Protein AF-A0A6M3J6Z6-F1 (afdb_monomer_lite)

InterPro domains:
  IPR059603 Bacteriophage T4 protein Y07B [PF27001] (13-69)

Structure (mmCIF, N/CA/C/O backbone):
data_AF-A0A6M3J6Z6-F1
#
_entry.id   AF-A0A6M3J6Z6-F1
#
loop_
_atom_site.group_PDB
_atom_site.id
_atom_site.type_symbol
_atom_site.label_atom_id
_atom_site.label_alt_id
_atom_site.label_comp_id
_atom_site.label_asym_id
_atom_site.label_entity_id
_atom_site.label_seq_id
_atom_site.pdbx_PDB_ins_code
_atom_site.Cartn_x
_atom_site.Cartn_y
_atom_site.Cartn_z
_atom_site.occupancy
_atom_site.B_iso_or_equiv
_atom_site.auth_seq_id
_atom_site.auth_comp_id
_atom_site.auth_asym_id
_atom_site.auth_atom_id
_atom_site.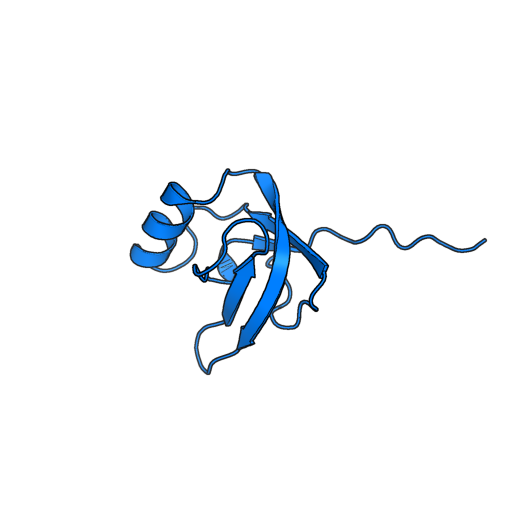pdbx_PDB_model_num
ATOM 1 N N . MET A 1 1 ? 5.747 10.234 6.940 1.00 59.56 1 MET A N 1
ATOM 2 C CA . MET A 1 1 ? 6.775 9.236 7.308 1.00 59.56 1 MET A CA 1
ATOM 3 C C . MET A 1 1 ? 6.264 7.927 6.737 1.00 59.56 1 MET A C 1
ATOM 5 O O . MET A 1 1 ? 5.221 7.485 7.196 1.00 59.56 1 MET A O 1
ATOM 9 N N . THR A 1 2 ? 6.909 7.388 5.700 1.00 76.38 2 THR A N 1
ATOM 10 C CA . THR A 1 2 ? 6.378 6.251 4.923 1.00 76.38 2 THR A CA 1
ATOM 11 C C . THR A 1 2 ? 6.095 5.034 5.804 1.00 76.38 2 THR A C 1
ATOM 13 O O . THR A 1 2 ? 6.814 4.807 6.778 1.00 76.38 2 THR A O 1
ATOM 16 N N . MET A 1 3 ? 5.056 4.264 5.464 1.00 85.88 3 MET A N 1
ATOM 17 C CA . MET A 1 3 ? 4.642 3.074 6.209 1.00 85.88 3 MET A CA 1
ATOM 18 C C . MET A 1 3 ? 5.786 2.073 6.399 1.00 85.88 3 MET A C 1
ATOM 20 O O . MET A 1 3 ? 6.673 1.936 5.549 1.00 85.88 3 MET A O 1
ATOM 24 N N . SER A 1 4 ? 5.729 1.308 7.484 1.00 84.06 4 SER A N 1
ATOM 25 C CA . SER A 1 4 ? 6.645 0.201 7.718 1.00 84.06 4 SER A CA 1
ATOM 26 C C . SER A 1 4 ? 6.453 -0.903 6.676 1.00 84.06 4 SER A C 1
ATOM 28 O O . SER A 1 4 ? 5.354 -1.421 6.472 1.00 84.06 4 SER A O 1
ATOM 30 N N . ILE A 1 5 ? 7.552 -1.343 6.059 1.00 83.94 5 ILE A N 1
ATOM 31 C CA . ILE A 1 5 ? 7.549 -2.486 5.129 1.00 83.94 5 ILE A CA 1
ATOM 32 C C . ILE A 1 5 ? 7.220 -3.820 5.825 1.00 83.94 5 ILE A C 1
ATOM 34 O O . ILE A 1 5 ? 6.831 -4.783 5.168 1.00 83.94 5 ILE A O 1
ATOM 38 N N . TYR A 1 6 ? 7.314 -3.861 7.158 1.00 80.88 6 TYR A N 1
ATOM 39 C CA . TYR A 1 6 ? 6.957 -5.008 7.999 1.00 80.88 6 TYR A CA 1
ATOM 40 C C . TYR A 1 6 ? 5.573 -4.857 8.649 1.00 80.88 6 TYR A C 1
ATOM 42 O O . TYR A 1 6 ? 5.300 -5.481 9.681 1.00 80.88 6 TYR A O 1
ATOM 50 N N . SER A 1 7 ? 4.709 -3.998 8.097 1.00 82.62 7 SER A N 1
ATOM 51 C CA . SER A 1 7 ? 3.349 -3.818 8.601 1.00 82.62 7 SER A CA 1
ATOM 52 C C . SER A 1 7 ? 2.579 -5.137 8.583 1.00 82.62 7 SER A C 1
ATOM 54 O O . SER A 1 7 ? 2.464 -5.821 7.568 1.00 82.62 7 SER A O 1
ATOM 56 N N . ARG A 1 8 ? 2.079 -5.515 9.762 1.00 86.50 8 ARG A N 1
ATOM 57 C CA . ARG A 1 8 ? 1.395 -6.792 9.981 1.00 86.50 8 ARG A CA 1
ATOM 58 C C . ARG A 1 8 ? -0.006 -6.772 9.359 1.00 86.50 8 ARG A C 1
ATOM 60 O O . ARG A 1 8 ? -0.608 -5.700 9.274 1.00 86.50 8 ARG A O 1
ATOM 67 N N . PRO A 1 9 ? -0.569 -7.941 9.007 1.00 91.62 9 PRO A N 1
ATOM 68 C CA . PRO A 1 9 ? -1.983 -8.047 8.664 1.00 91.62 9 PRO A CA 1
ATOM 69 C C . PRO A 1 9 ? -2.877 -7.364 9.713 1.00 91.62 9 PRO A C 1
ATOM 71 O O . PRO A 1 9 ? -2.669 -7.534 10.916 1.00 91.62 9 PRO A O 1
ATOM 74 N N . GLY A 1 10 ? -3.851 -6.575 9.260 1.00 90.44 10 GLY A N 1
ATOM 75 C CA . GLY A 1 10 ? -4.741 -5.769 10.102 1.00 90.44 10 GLY A CA 1
ATOM 76 C C . GLY A 1 10 ? -4.199 -4.385 10.483 1.00 90.44 10 GLY A C 1
ATOM 77 O O . GLY A 1 10 ? -4.949 -3.580 11.037 1.00 90.44 10 GLY A O 1
ATOM 78 N N . ALA A 1 11 ? -2.934 -4.071 10.179 1.00 92.06 11 ALA A N 1
ATOM 79 C CA . ALA A 1 11 ? -2.410 -2.715 10.326 1.00 92.06 11 ALA A CA 1
ATOM 80 C C . ALA A 1 11 ? -3.143 -1.735 9.397 1.00 92.06 11 ALA A C 1
ATOM 82 O O . ALA A 1 11 ? -3.703 -2.120 8.369 1.00 92.06 11 ALA A O 1
ATOM 83 N N . ARG A 1 12 ? -3.131 -0.450 9.761 1.00 92.81 12 ARG A N 1
ATOM 84 C CA . ARG A 1 12 ? -3.792 0.612 9.001 1.00 92.81 12 ARG A CA 1
ATOM 85 C C . ARG A 1 12 ? -2.760 1.503 8.321 1.00 92.81 12 ARG A C 1
ATOM 87 O O . ARG A 1 12 ? -1.850 1.994 8.982 1.00 92.81 12 ARG A O 1
ATOM 94 N N . ALA A 1 13 ? -2.945 1.738 7.028 1.00 93.62 13 ALA A N 1
ATOM 95 C CA . ALA A 1 13 ? -2.075 2.579 6.213 1.00 93.62 13 ALA A CA 1
ATOM 96 C C . ALA A 1 13 ? -2.906 3.655 5.508 1.00 93.62 13 ALA A C 1
ATOM 98 O O . ALA A 1 13 ? -3.980 3.364 4.981 1.00 93.62 13 ALA A O 1
ATOM 99 N N . VAL A 1 14 ? -2.438 4.900 5.507 1.00 95.44 14 VAL A N 1
ATOM 100 C CA . VAL A 1 14 ? -3.126 6.019 4.851 1.00 95.44 14 VAL A CA 1
ATOM 101 C C . VAL A 1 14 ? -2.450 6.338 3.526 1.00 95.44 14 VAL A C 1
ATOM 103 O O . VAL A 1 14 ? -1.231 6.481 3.466 1.00 95.44 14 VAL A O 1
ATOM 106 N N . PHE A 1 15 ? -3.230 6.436 2.451 1.00 96.44 15 PHE A N 1
ATOM 107 C CA . PHE A 1 15 ? -2.704 6.813 1.140 1.00 96.44 15 PHE A CA 1
ATOM 108 C C . PHE A 1 15 ? -2.489 8.328 1.084 1.00 96.44 15 PHE A C 1
ATOM 110 O O . PHE A 1 15 ? -3.456 9.088 1.087 1.00 96.44 15 PHE A O 1
ATOM 117 N N . VAL A 1 16 ? -1.232 8.774 1.044 1.00 96.06 16 VAL A N 1
ATOM 118 C CA . VAL A 1 16 ? -0.873 10.206 1.126 1.00 96.06 16 VAL A CA 1
ATOM 119 C C . VAL A 1 16 ? 0.150 10.651 0.084 1.00 96.06 16 VAL A C 1
ATOM 121 O O . VAL A 1 16 ? 0.288 11.851 -0.143 1.00 96.06 16 VAL A O 1
ATOM 124 N N . HIS A 1 17 ? 0.812 9.714 -0.604 1.00 95.06 17 HIS A N 1
ATOM 125 C CA . HIS A 1 17 ? 1.844 10.018 -1.603 1.00 95.06 17 HIS A CA 1
ATOM 126 C C . HIS A 1 17 ? 1.398 9.577 -3.005 1.00 95.06 17 HIS A C 1
ATOM 128 O O . HIS A 1 17 ? 1.925 8.604 -3.542 1.00 95.06 17 HIS A O 1
ATOM 134 N N . PRO A 1 18 ? 0.437 10.268 -3.648 1.00 94.31 18 PRO A N 1
ATOM 135 C CA . PRO A 1 18 ? -0.147 9.823 -4.916 1.00 94.31 18 PRO A CA 1
ATOM 136 C C . PRO A 1 18 ? 0.824 9.850 -6.099 1.00 94.31 18 PRO A C 1
ATOM 138 O O . PRO A 1 18 ? 0.546 9.238 -7.123 1.00 94.31 18 PRO A O 1
ATOM 141 N N . GLN A 1 19 ? 1.952 10.545 -5.952 1.00 94.81 19 GLN A N 1
ATOM 142 C CA . GLN A 1 19 ? 3.012 10.655 -6.956 1.00 94.81 19 GLN A CA 1
ATOM 143 C C . GLN A 1 19 ? 4.243 9.798 -6.603 1.00 94.81 19 GLN A C 1
ATOM 145 O O . GLN A 1 19 ? 5.330 10.027 -7.123 1.00 94.81 19 GLN A O 1
ATOM 150 N N . GLY A 1 20 ? 4.106 8.851 -5.668 1.00 90.06 20 GLY A N 1
ATOM 151 C CA . GLY A 1 20 ? 5.208 7.998 -5.226 1.00 90.06 20 GLY A CA 1
ATOM 152 C C . GLY A 1 20 ? 5.556 6.887 -6.226 1.00 90.06 20 GLY A C 1
ATOM 153 O O . GLY A 1 20 ? 4.687 6.164 -6.711 1.00 90.06 20 GLY A O 1
ATOM 154 N N . GLY A 1 21 ? 6.853 6.699 -6.480 1.00 89.50 21 GLY A N 1
ATOM 155 C CA . GLY A 1 21 ? 7.371 5.639 -7.352 1.00 89.50 21 GLY A CA 1
ATOM 156 C C . GLY A 1 21 ? 7.204 5.925 -8.852 1.00 89.50 21 GLY A C 1
ATOM 157 O O . GLY A 1 21 ? 7.071 7.068 -9.267 1.00 89.50 21 GLY A O 1
ATOM 158 N N . TYR A 1 22 ? 7.265 4.873 -9.676 1.00 92.44 22 TYR A N 1
ATOM 159 C CA . TYR A 1 22 ? 7.088 4.959 -11.134 1.00 92.44 22 TYR A CA 1
ATOM 160 C C . TYR A 1 22 ? 5.636 5.217 -11.572 1.00 92.44 22 TYR A C 1
ATOM 162 O O . TYR A 1 22 ? 4.691 4.864 -10.867 1.00 92.44 22 TYR A O 1
ATOM 170 N N . ASP A 1 23 ? 5.454 5.700 -12.805 1.00 95.69 23 ASP A N 1
ATOM 171 C CA . ASP A 1 23 ? 4.144 6.008 -13.398 1.00 95.69 23 ASP A CA 1
ATOM 172 C C . ASP A 1 23 ? 3.127 4.858 -13.334 1.00 95.69 23 ASP A C 1
ATOM 174 O O . ASP A 1 23 ? 1.920 5.088 -13.262 1.00 95.69 23 ASP A O 1
ATOM 178 N N . SER A 1 24 ? 3.583 3.602 -13.382 1.00 92.50 24 SER A N 1
ATOM 179 C CA . SER A 1 24 ? 2.709 2.434 -13.235 1.00 92.50 24 SER A CA 1
ATOM 180 C C . SER A 1 24 ? 2.051 2.378 -11.856 1.00 92.50 24 SER A C 1
ATOM 18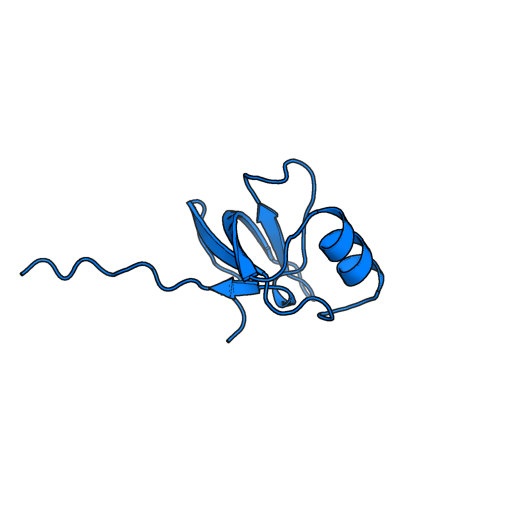2 O O . SER A 1 24 ? 0.859 2.079 -11.769 1.00 92.50 24 SER A O 1
ATOM 184 N N . HIS A 1 25 ? 2.789 2.718 -10.796 1.00 94.19 25 HIS A N 1
ATOM 185 C CA . HIS A 1 25 ? 2.259 2.810 -9.439 1.00 94.19 25 HIS A CA 1
ATOM 186 C C . HIS A 1 25 ? 1.271 3.966 -9.321 1.00 94.19 25 HIS A C 1
ATOM 188 O O . HIS A 1 25 ? 0.187 3.775 -8.778 1.00 94.19 25 HIS A O 1
ATOM 194 N N . ILE A 1 26 ? 1.603 5.125 -9.898 1.00 95.50 26 ILE A N 1
ATOM 195 C CA . ILE A 1 26 ? 0.742 6.316 -9.892 1.00 95.50 26 ILE A CA 1
ATOM 196 C C . ILE A 1 26 ? -0.594 6.010 -10.580 1.00 95.50 26 ILE A C 1
ATOM 198 O O . ILE A 1 26 ? -1.659 6.275 -10.024 1.00 95.50 26 ILE A O 1
ATOM 202 N N . ARG A 1 27 ? -0.563 5.376 -11.760 1.00 96.62 27 ARG A N 1
ATOM 203 C CA . ARG A 1 27 ? -1.783 4.983 -12.487 1.00 96.62 27 ARG A CA 1
ATOM 204 C C . ARG A 1 27 ? -2.621 3.962 -11.723 1.00 96.62 27 ARG A C 1
ATOM 206 O O . ARG A 1 27 ? -3.844 4.074 -11.711 1.00 96.62 27 ARG A O 1
ATOM 213 N N . ALA A 1 28 ? -1.987 2.970 -11.095 1.00 95.56 28 ALA A N 1
ATOM 214 C CA . ALA A 1 28 ? -2.700 1.996 -10.273 1.00 95.56 28 ALA A CA 1
ATOM 215 C C . ALA A 1 28 ? -3.343 2.668 -9.048 1.00 95.56 28 ALA A C 1
ATOM 217 O O . ALA A 1 28 ? -4.524 2.457 -8.781 1.00 95.56 28 ALA A O 1
ATOM 218 N N . ALA A 1 29 ? -2.598 3.525 -8.348 1.00 96.44 29 ALA A N 1
ATOM 219 C CA . ALA A 1 29 ? -3.082 4.261 -7.188 1.00 96.44 29 ALA A CA 1
ATOM 220 C C . ALA A 1 29 ? -4.260 5.175 -7.548 1.00 96.44 29 ALA A C 1
ATOM 222 O O . ALA A 1 29 ? -5.297 5.101 -6.903 1.00 96.44 29 ALA A O 1
ATOM 223 N N . ALA A 1 30 ? -4.159 5.952 -8.629 1.00 96.44 30 ALA A N 1
ATOM 224 C CA . ALA A 1 30 ? -5.236 6.829 -9.092 1.00 96.44 30 ALA A CA 1
ATOM 225 C C . ALA A 1 30 ? -6.522 6.075 -9.473 1.00 96.44 30 ALA A C 1
ATOM 227 O O . ALA A 1 30 ? -7.610 6.644 -9.428 1.00 96.44 30 ALA A O 1
ATOM 228 N N . LYS A 1 31 ? -6.408 4.798 -9.858 1.00 97.69 31 LYS A N 1
ATOM 229 C CA . LYS A 1 31 ? -7.556 3.966 -10.227 1.00 97.69 31 LYS A CA 1
ATOM 230 C C . LYS A 1 31 ? -8.298 3.392 -9.017 1.00 97.69 31 LYS A C 1
ATOM 232 O O . LYS A 1 31 ? -9.509 3.209 -9.097 1.00 97.69 31 LYS A O 1
ATOM 237 N N . TYR A 1 32 ? -7.585 3.056 -7.943 1.00 97.88 32 TYR A N 1
ATOM 238 C CA . TYR A 1 32 ? -8.139 2.249 -6.847 1.00 97.88 32 TYR A CA 1
ATOM 239 C C . TYR A 1 32 ? -8.111 2.930 -5.478 1.00 97.88 32 TYR A C 1
ATOM 241 O O . TYR A 1 32 ? -8.842 2.513 -4.581 1.00 97.88 32 TYR A O 1
ATOM 249 N N . LEU A 1 33 ? -7.271 3.947 -5.295 1.00 97.50 33 LEU A N 1
ATOM 250 C CA . LEU A 1 33 ? -7.056 4.601 -4.012 1.00 97.50 33 LEU A CA 1
ATOM 251 C C . LEU A 1 33 ? -7.629 6.019 -4.014 1.00 97.50 33 LEU A C 1
ATOM 253 O O . LEU A 1 33 ? -7.614 6.730 -5.015 1.00 97.50 33 LEU A O 1
ATOM 257 N N . THR A 1 34 ? -8.116 6.440 -2.854 1.00 97.94 34 THR A N 1
ATOM 258 C CA . THR A 1 34 ? -8.622 7.787 -2.588 1.00 97.94 34 THR A CA 1
ATOM 259 C C . THR A 1 34 ? -7.644 8.494 -1.663 1.00 97.94 34 THR A C 1
ATOM 261 O O . THR A 1 34 ? -7.323 7.976 -0.593 1.00 97.94 34 THR A O 1
ATOM 264 N N . LEU A 1 35 ? -7.137 9.660 -2.075 1.00 97.25 35 LEU A N 1
ATOM 265 C CA . LEU A 1 35 ? -6.161 10.425 -1.293 1.00 97.25 35 LEU A CA 1
ATOM 266 C C . LEU A 1 35 ? -6.704 10.736 0.111 1.00 97.25 35 LEU A C 1
ATOM 268 O O . LEU A 1 35 ? -7.824 11.221 0.253 1.00 97.25 35 LEU A O 1
ATOM 272 N N . GLY A 1 36 ? -5.907 10.449 1.140 1.00 94.69 36 GLY A N 1
ATOM 273 C CA . GLY A 1 36 ? -6.265 10.613 2.550 1.00 94.69 36 GLY A CA 1
ATOM 274 C C . GLY A 1 36 ? -7.105 9.474 3.138 1.00 94.69 36 GLY A C 1
ATOM 275 O O . GLY A 1 36 ? -7.326 9.448 4.348 1.00 94.69 36 GLY A O 1
ATOM 276 N N . ALA A 1 37 ? -7.556 8.508 2.331 1.00 96.19 37 ALA A N 1
ATOM 277 C CA . ALA A 1 37 ? -8.272 7.349 2.844 1.00 96.19 37 ALA A CA 1
ATOM 278 C C . ALA A 1 37 ? -7.318 6.372 3.544 1.00 96.19 37 ALA A C 1
ATOM 280 O O . ALA A 1 37 ? -6.159 6.196 3.157 1.00 96.19 37 ALA A O 1
ATOM 281 N N . THR A 1 38 ? -7.832 5.727 4.592 1.00 96.25 38 THR A N 1
ATOM 282 C CA . THR A 1 38 ? -7.108 4.698 5.339 1.00 96.25 38 THR A CA 1
ATOM 283 C C . THR A 1 38 ? -7.559 3.314 4.911 1.00 96.25 38 THR A C 1
ATOM 285 O O . THR A 1 38 ? -8.751 3.016 4.964 1.00 96.25 38 THR A O 1
ATOM 288 N N . TYR A 1 39 ? -6.594 2.458 4.611 1.00 96.00 39 TYR A N 1
ATOM 289 C CA . TYR A 1 39 ? -6.783 1.089 4.162 1.00 96.00 39 TYR A CA 1
ATOM 290 C C . TYR A 1 39 ? -6.234 0.085 5.171 1.00 96.00 39 TYR A C 1
ATOM 292 O O . TYR A 1 39 ? -5.361 0.408 5.985 1.00 96.00 39 TYR A O 1
ATOM 300 N N . THR A 1 40 ? -6.749 -1.137 5.108 1.00 96.12 40 THR A N 1
ATOM 301 C CA . THR A 1 40 ? -6.340 -2.244 5.967 1.00 96.12 40 THR A CA 1
ATOM 302 C C . THR A 1 40 ? -5.319 -3.102 5.236 1.00 96.12 40 THR A C 1
ATOM 304 O O . THR A 1 40 ? -5.610 -3.681 4.188 1.00 96.12 40 THR A O 1
ATOM 307 N N . VAL A 1 41 ? -4.118 -3.216 5.798 1.00 95.19 41 VAL A N 1
ATOM 308 C CA . VAL A 1 41 ? -3.057 -4.063 5.250 1.00 95.19 41 VAL A CA 1
ATOM 309 C C . VAL A 1 41 ? -3.464 -5.524 5.410 1.00 95.19 41 VAL A C 1
ATOM 311 O O . VAL A 1 41 ? -3.642 -6.012 6.524 1.00 95.19 41 VAL A O 1
ATOM 314 N N . LEU A 1 42 ? -3.599 -6.234 4.294 1.00 95.50 42 LEU A N 1
ATOM 315 C CA . LEU A 1 42 ? -3.816 -7.677 4.271 1.00 95.50 42 LEU A CA 1
ATOM 316 C C . LEU A 1 42 ? -2.490 -8.423 4.448 1.00 95.50 42 LEU A C 1
ATOM 318 O O . LEU A 1 42 ? -2.405 -9.348 5.249 1.00 95.50 42 LEU A O 1
ATOM 322 N N . ARG A 1 43 ? -1.461 -8.016 3.697 1.00 94.56 43 ARG A N 1
ATOM 323 C CA . ARG A 1 43 ? -0.075 -8.490 3.823 1.00 94.56 43 ARG A CA 1
ATOM 324 C C . ARG A 1 43 ? 0.892 -7.533 3.126 1.00 94.56 43 ARG A C 1
ATOM 326 O O . ARG A 1 43 ? 0.476 -6.762 2.255 1.00 94.56 43 ARG A O 1
ATOM 333 N N . THR A 1 44 ? 2.172 -7.640 3.462 1.00 94.69 44 THR A N 1
ATOM 334 C CA . THR A 1 44 ? 3.270 -7.025 2.715 1.00 94.69 44 THR A CA 1
ATOM 335 C C . THR A 1 44 ? 4.192 -8.103 2.158 1.00 94.69 44 THR A C 1
ATOM 337 O O . THR A 1 44 ? 4.525 -9.060 2.855 1.00 94.69 44 THR A O 1
ATOM 340 N N . ASP A 1 45 ? 4.606 -7.936 0.905 1.00 94.50 45 ASP A N 1
ATOM 341 C CA . ASP A 1 45 ? 5.601 -8.786 0.258 1.00 94.50 45 ASP A CA 1
ATOM 342 C C . ASP A 1 45 ? 6.845 -7.921 0.013 1.00 94.50 45 ASP A C 1
ATOM 344 O O . ASP A 1 45 ? 6.803 -6.961 -0.760 1.00 94.50 45 ASP A O 1
ATOM 348 N N . VAL A 1 46 ? 7.933 -8.214 0.727 1.00 94.12 46 VAL A N 1
ATOM 349 C CA . VAL A 1 46 ? 9.195 -7.462 0.648 1.00 94.12 46 VAL A CA 1
ATOM 350 C C . VAL A 1 46 ? 10.111 -8.145 -0.363 1.00 94.12 46 VAL A C 1
ATOM 352 O O . VAL A 1 46 ? 10.498 -9.295 -0.167 1.00 94.12 46 VAL A O 1
ATOM 355 N N . GLY A 1 47 ? 10.444 -7.442 -1.441 1.00 90.31 47 GLY A N 1
ATOM 356 C CA . GLY A 1 47 ? 11.452 -7.844 -2.419 1.00 90.31 47 GLY A CA 1
ATOM 357 C C . GLY A 1 47 ? 12.741 -7.030 -2.283 1.00 90.31 47 GLY A C 1
ATOM 358 O O . GLY A 1 47 ? 12.843 -6.129 -1.453 1.00 90.31 47 GLY A O 1
ATOM 359 N N . ASP A 1 48 ? 13.716 -7.313 -3.148 1.00 89.56 48 ASP A N 1
ATOM 360 C CA . ASP A 1 48 ? 15.060 -6.714 -3.065 1.00 89.56 48 ASP A CA 1
ATOM 361 C C . ASP A 1 48 ? 15.074 -5.187 -3.265 1.00 89.56 48 ASP A C 1
ATOM 363 O O . ASP A 1 48 ? 15.899 -4.481 -2.689 1.00 89.56 48 ASP A O 1
ATOM 367 N N . TYR A 1 49 ? 14.165 -4.668 -4.096 1.00 87.12 49 TYR A N 1
ATOM 368 C CA . TYR A 1 49 ? 14.107 -3.250 -4.486 1.00 87.12 49 TYR A CA 1
ATOM 369 C C . TYR A 1 49 ? 12.704 -2.637 -4.379 1.00 87.12 49 TYR A C 1
ATOM 371 O O . TYR A 1 49 ? 12.489 -1.496 -4.790 1.00 87.12 49 TYR A O 1
ATOM 379 N N . HIS A 1 50 ? 11.724 -3.386 -3.870 1.00 87.75 50 HIS A N 1
ATOM 380 C CA . HIS A 1 50 ? 10.356 -2.903 -3.700 1.00 87.75 50 HIS A CA 1
ATOM 381 C C . HIS A 1 50 ? 9.621 -3.676 -2.607 1.00 87.75 50 HIS A C 1
ATOM 383 O O . HIS A 1 50 ? 9.886 -4.852 -2.384 1.00 87.75 50 HIS A O 1
ATOM 389 N N . THR A 1 51 ? 8.640 -3.020 -1.988 1.00 93.75 51 THR A N 1
ATOM 390 C CA . THR A 1 51 ? 7.679 -3.667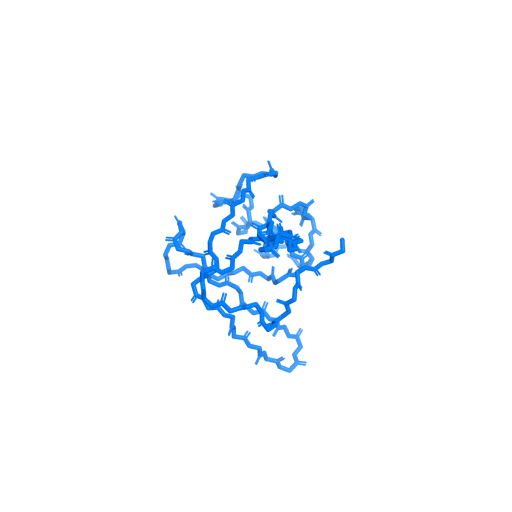 -1.094 1.00 93.75 51 THR A CA 1
ATOM 391 C C . THR A 1 51 ? 6.284 -3.495 -1.666 1.00 93.75 51 THR A C 1
ATOM 393 O O . THR A 1 51 ? 5.822 -2.371 -1.893 1.00 93.75 51 THR A O 1
ATOM 396 N N . SER A 1 52 ? 5.613 -4.618 -1.885 1.00 94.88 52 SER A N 1
ATOM 397 C CA . SER A 1 52 ? 4.219 -4.670 -2.299 1.00 94.88 52 SER A CA 1
ATOM 398 C C . SER A 1 52 ? 3.308 -4.729 -1.080 1.00 94.88 52 SER A C 1
ATO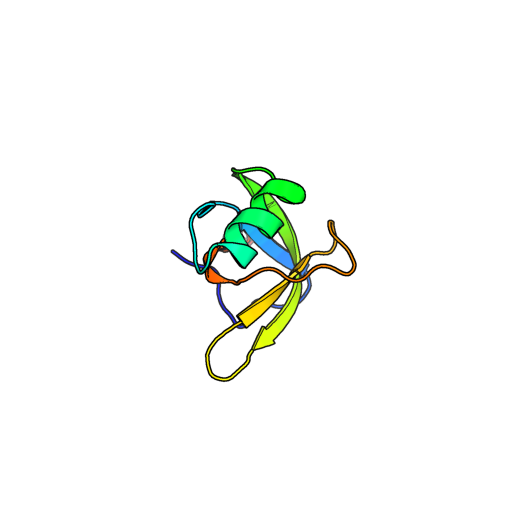M 400 O O . SER A 1 52 ? 3.524 -5.509 -0.158 1.00 94.88 52 SER A O 1
ATOM 402 N N . VAL A 1 53 ? 2.264 -3.912 -1.091 1.00 96.19 53 VAL A N 1
ATOM 403 C CA . VAL A 1 53 ? 1.251 -3.813 -0.044 1.00 96.19 53 VAL A CA 1
ATOM 404 C C . VAL A 1 53 ? -0.074 -4.256 -0.634 1.00 96.19 53 VAL A C 1
ATOM 406 O O . VAL A 1 53 ? -0.544 -3.692 -1.625 1.00 96.19 53 VAL A O 1
ATOM 409 N N . TRP A 1 54 ? -0.671 -5.269 -0.022 1.00 97.00 54 TRP A N 1
ATOM 410 C CA . TRP A 1 54 ? -1.984 -5.780 -0.392 1.00 97.00 54 TRP A CA 1
ATOM 411 C C . TRP A 1 54 ? -3.013 -5.241 0.586 1.00 97.00 54 TRP A C 1
ATOM 413 O O . TRP A 1 54 ? -2.802 -5.313 1.797 1.00 97.00 54 TRP A O 1
ATOM 423 N N . LEU A 1 55 ? -4.122 -4.720 0.069 1.00 97.25 55 LEU A N 1
ATOM 424 C CA . LEU A 1 55 ? -5.156 -4.065 0.868 1.00 97.25 55 LEU A CA 1
ATOM 425 C C . LEU A 1 55 ? -6.429 -4.907 0.882 1.00 97.25 55 LEU A C 1
ATOM 427 O O . LEU A 1 55 ? -6.823 -5.454 -0.148 1.00 97.25 55 LEU A O 1
ATOM 431 N N . ALA A 1 56 ? -7.085 -5.000 2.037 1.00 97.31 56 ALA A N 1
ATOM 432 C CA . ALA A 1 56 ? -8.328 -5.756 2.169 1.00 97.31 56 ALA A CA 1
ATOM 433 C C . ALA A 1 56 ? -9.460 -5.150 1.320 1.00 97.31 56 ALA A C 1
ATOM 435 O O . ALA A 1 56 ? -10.271 -5.878 0.754 1.00 97.31 56 ALA A O 1
ATOM 436 N N . GLU A 1 57 ? -9.491 -3.821 1.201 1.00 97.75 57 GLU A N 1
ATOM 437 C CA . GLU A 1 57 ? -10.514 -3.079 0.463 1.00 97.75 57 GLU A CA 1
ATOM 438 C C . GLU A 1 57 ? -10.337 -3.163 -1.062 1.00 97.75 57 GLU A C 1
ATOM 440 O O . GLU A 1 57 ? -11.277 -2.884 -1.804 1.00 97.75 57 GLU A O 1
ATOM 445 N N . VAL A 1 58 ? -9.149 -3.554 -1.542 1.00 96.88 58 VAL A N 1
ATOM 446 C CA . VAL A 1 58 ? -8.842 -3.680 -2.975 1.00 96.88 58 VAL A CA 1
ATOM 447 C C . VAL A 1 58 ? -8.210 -5.052 -3.249 1.00 96.88 58 VAL A C 1
ATOM 449 O O . VAL A 1 58 ? -6.994 -5.162 -3.440 1.00 96.88 58 VAL A O 1
ATOM 452 N N . PRO A 1 59 ? -9.013 -6.130 -3.255 1.00 94.88 59 PRO A N 1
ATOM 453 C CA . PRO A 1 59 ? -8.494 -7.479 -3.420 1.00 94.88 59 PRO A CA 1
ATOM 454 C C . PRO A 1 59 ? -7.870 -7.679 -4.807 1.00 94.88 59 PRO A C 1
ATOM 456 O O . PRO A 1 59 ? -8.379 -7.204 -5.821 1.00 94.88 59 PRO A O 1
ATOM 459 N N . GLY A 1 60 ? -6.766 -8.427 -4.852 1.00 95.19 60 GLY A N 1
ATOM 460 C CA . GLY A 1 60 ? -6.097 -8.802 -6.103 1.00 95.19 60 GLY A CA 1
ATOM 461 C C . GLY A 1 60 ? -5.192 -7.725 -6.710 1.00 95.19 60 GLY A C 1
ATOM 462 O O . GLY A 1 60 ? -4.572 -7.984 -7.739 1.00 95.19 60 GLY A O 1
ATOM 463 N N . VAL A 1 61 ? -5.068 -6.555 -6.079 1.00 96.44 61 VAL A N 1
ATOM 464 C CA . VAL A 1 61 ? -4.171 -5.481 -6.522 1.00 96.44 61 VAL A CA 1
ATOM 465 C C . VAL A 1 61 ? -3.139 -5.193 -5.437 1.00 96.44 61 VAL A C 1
ATOM 467 O O . VAL A 1 61 ? -3.477 -5.055 -4.262 1.00 96.44 61 VAL A O 1
ATOM 470 N N . ALA A 1 62 ? -1.877 -5.094 -5.846 1.00 95.69 62 ALA A N 1
ATOM 471 C CA . ALA A 1 62 ? -0.775 -4.698 -4.983 1.00 95.69 62 ALA A CA 1
ATOM 472 C C . ALA A 1 62 ? -0.349 -3.257 -5.276 1.00 95.69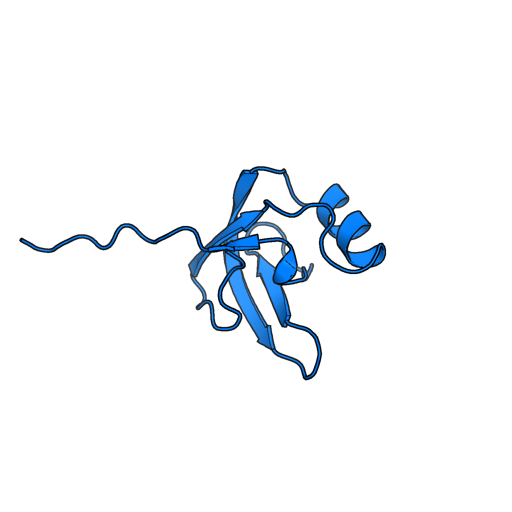 62 ALA A C 1
ATOM 474 O O . ALA A 1 62 ? -0.353 -2.811 -6.426 1.00 95.69 62 ALA A O 1
ATOM 475 N N . PHE A 1 63 ? 0.070 -2.552 -4.231 1.00 96.31 63 PHE A N 1
ATOM 476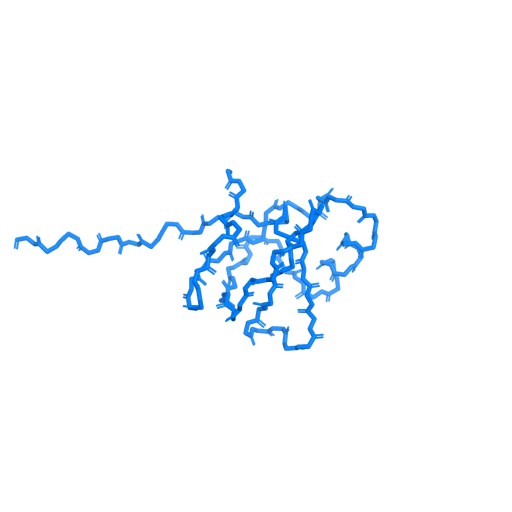 C CA . PHE A 1 63 ? 0.533 -1.170 -4.294 1.00 96.31 63 PHE A CA 1
ATOM 477 C C . PHE A 1 63 ? 1.951 -1.058 -3.746 1.00 96.31 63 PHE A C 1
ATOM 479 O O . PHE A 1 63 ? 2.378 -1.887 -2.949 1.00 96.31 63 PHE A O 1
ATOM 486 N N . ASN A 1 64 ? 2.697 -0.037 -4.156 1.00 95.19 64 ASN A N 1
ATOM 487 C CA . ASN A 1 64 ? 4.019 0.198 -3.588 1.00 95.19 64 ASN A CA 1
ATOM 488 C C . ASN A 1 64 ? 3.885 0.815 -2.187 1.00 95.19 64 ASN A C 1
ATOM 490 O O . ASN A 1 64 ? 3.081 1.729 -1.995 1.00 95.19 64 ASN A O 1
ATOM 494 N N . SER A 1 65 ? 4.680 0.357 -1.219 1.00 94.12 65 SER A N 1
ATOM 495 C CA . SER A 1 65 ? 4.654 0.899 0.146 1.00 94.12 65 SER A CA 1
ATOM 496 C C . SER A 1 65 ? 4.974 2.394 0.215 1.00 94.12 65 SER A C 1
ATOM 498 O O . SER A 1 65 ? 4.495 3.069 1.120 1.00 94.12 65 SER A O 1
ATOM 500 N N . CYS A 1 66 ? 5.724 2.947 -0.748 1.00 94.12 66 CYS A N 1
ATOM 501 C CA . CYS A 1 66 ? 6.051 4.377 -0.778 1.00 94.12 66 CYS A CA 1
ATOM 502 C C . CYS A 1 66 ? 4.832 5.299 -0.931 1.00 94.12 66 CYS A C 1
ATOM 504 O O . CYS A 1 66 ? 4.944 6.500 -0.698 1.00 94.12 66 CYS A O 1
ATOM 506 N N . LEU A 1 67 ? 3.674 4.746 -1.299 1.00 95.44 67 LEU A N 1
ATOM 507 C CA . LEU A 1 67 ? 2.425 5.482 -1.471 1.00 95.44 67 LEU A CA 1
ATOM 508 C C . LEU A 1 67 ? 1.732 5.817 -0.137 1.00 95.44 67 LEU A C 1
ATOM 510 O O . LEU A 1 67 ? 0.843 6.676 -0.107 1.00 95.44 67 LEU A O 1
ATOM 514 N N . PHE A 1 68 ? 2.119 5.156 0.959 1.00 95.56 68 PHE A N 1
ATOM 515 C CA . PHE A 1 68 ? 1.393 5.203 2.226 1.00 95.56 68 PHE A CA 1
ATOM 516 C C . PHE A 1 68 ? 2.257 5.655 3.401 1.00 95.56 68 PHE A C 1
ATOM 518 O O . PHE A 1 68 ? 3.464 5.422 3.427 1.00 95.56 68 PHE A O 1
ATOM 525 N N . ASP A 1 69 ? 1.597 6.211 4.412 1.00 94.50 69 ASP A N 1
ATOM 526 C CA . ASP A 1 69 ? 2.131 6.388 5.763 1.00 94.50 69 ASP A CA 1
ATOM 527 C C . ASP A 1 69 ? 1.415 5.420 6.725 1.00 94.50 69 ASP A C 1
ATOM 529 O O . ASP A 1 69 ? 0.253 5.056 6.506 1.00 94.50 69 ASP A O 1
ATOM 533 N N . ASP A 1 70 ? 2.088 4.996 7.799 1.00 88.31 70 ASP A N 1
ATOM 534 C CA . ASP A 1 70 ? 1.425 4.234 8.865 1.00 88.31 70 ASP A CA 1
ATOM 535 C C . ASP A 1 70 ? 0.427 5.138 9.594 1.00 88.31 70 ASP A C 1
ATOM 537 O O . ASP A 1 70 ? 0.743 6.276 9.950 1.00 88.31 70 ASP A O 1
ATOM 541 N N . VAL A 1 71 ? -0.767 4.618 9.883 1.00 84.50 71 VAL A N 1
ATOM 542 C CA . VAL A 1 71 ? -1.655 5.254 10.858 1.00 84.50 71 VAL A CA 1
ATOM 543 C C . VAL A 1 71 ? -1.259 4.721 12.229 1.00 84.50 71 VAL A C 1
ATOM 545 O O . VAL A 1 71 ? -1.396 3.513 12.456 1.00 84.50 71 VAL A O 1
ATOM 548 N N . PRO A 1 72 ? -0.778 5.571 13.159 1.00 67.75 72 PRO A N 1
ATOM 549 C CA . PRO A 1 72 ? -0.475 5.123 14.505 1.00 67.75 72 PRO A CA 1
ATOM 550 C C . PRO A 1 72 ? -1.722 4.463 15.086 1.00 67.75 72 PRO A C 1
ATOM 552 O O . PRO A 1 72 ? -2.762 5.103 15.248 1.00 67.75 72 PRO A O 1
ATOM 555 N N . SER A 1 73 ? -1.634 3.171 15.396 1.00 56.78 73 SER A N 1
ATOM 556 C CA . SER A 1 73 ? -2.644 2.547 16.239 1.00 56.78 73 SER A CA 1
ATOM 557 C C . SER A 1 73 ? -2.662 3.334 17.545 1.00 56.78 73 SER A C 1
ATOM 559 O O . SER A 1 73 ? -1.603 3.472 18.167 1.00 56.78 73 SER A O 1
ATOM 561 N N . LEU A 1 74 ? -3.827 3.841 17.961 1.00 47.28 74 LEU A N 1
ATOM 562 C CA . LEU A 1 74 ? -4.023 4.298 19.334 1.00 47.28 74 LEU A CA 1
ATOM 563 C C . LEU A 1 74 ? -3.564 3.152 20.235 1.00 47.28 74 LEU A C 1
ATOM 565 O O . LEU A 1 74 ? -4.238 2.127 20.343 1.00 47.28 74 LEU A O 1
ATOM 569 N N . LYS A 1 75 ? -2.377 3.286 20.834 1.00 42.72 75 LYS A N 1
ATOM 570 C CA . LYS A 1 75 ? -1.996 2.418 21.935 1.00 42.72 75 LYS A CA 1
ATOM 571 C C . LYS A 1 75 ? -2.992 2.761 23.024 1.00 42.72 75 LYS A C 1
ATOM 573 O O . LYS A 1 75 ? -2.933 3.856 23.574 1.00 42.72 75 LYS A O 1
ATOM 578 N N . VAL A 1 76 ? -3.936 1.861 23.282 1.00 48.38 76 VAL A N 1
ATOM 579 C CA . VAL A 1 76 ? -4.722 1.921 24.507 1.00 48.38 76 VAL A CA 1
ATOM 580 C C . VAL A 1 76 ? -3.690 1.841 25.626 1.00 48.38 76 VAL A C 1
ATOM 582 O O . VAL A 1 76 ? -3.104 0.786 25.863 1.00 48.38 76 VAL A O 1
ATOM 585 N N . GLN A 1 77 ? -3.371 2.988 26.227 1.00 39.25 77 GLN A N 1
ATOM 586 C CA . GLN A 1 77 ? -2.675 3.014 27.499 1.00 39.25 77 GLN A CA 1
ATOM 587 C C . GLN A 1 77 ? -3.646 2.369 28.477 1.00 39.25 77 GLN A C 1
ATOM 589 O O . GLN A 1 77 ? -4.659 2.961 28.842 1.00 39.25 77 GLN A O 1
ATOM 594 N N . VAL A 1 78 ? -3.390 1.105 28.803 1.00 47.84 78 VAL A N 1
ATOM 595 C CA . VAL A 1 78 ? -4.032 0.475 29.948 1.00 47.84 78 VAL A CA 1
ATOM 596 C C . VAL A 1 78 ? -3.486 1.226 31.159 1.00 47.84 78 VAL A C 1
ATOM 598 O O . VAL A 1 78 ? -2.268 1.257 31.355 1.00 47.84 78 VAL A O 1
ATOM 601 N N . ALA A 1 79 ? -4.385 1.940 31.836 1.00 50.44 79 ALA A N 1
ATOM 602 C CA . ALA A 1 79 ? -4.119 2.664 33.073 1.00 50.44 79 ALA A CA 1
ATOM 603 C C . ALA A 1 79 ? -3.726 1.709 34.207 1.00 50.44 79 ALA A C 1
ATOM 605 O O . ALA A 1 79 ? -4.194 0.545 34.180 1.00 50.44 79 ALA A O 1
#

pLDDT: mean 88.48, std 14.33, range [39.25, 97.94]

Organism: NCBI:txid1070528

Foldseek 3Di:
DFADLAQDFFFKKAQAALPPDDPVLNVLCVVQHDHRDIFTFRDWDDDPPFIWTATPSDPPDTHTSRRIHTDDDPPPPPD

Sequence (79 aa):
MTMSIYSRPGARAVFVHPQGGYDSHIRAAAKYLTLGATYTVLRTDVGDYHTSVWLAEVPGVAFNSCLFDDVPSLKVQVA

Secondary structure (DSSP, 8-state):
-BPPTTPPTT-EEEE--TT-SSHHHHHHHHHH--TT-EEEEEEEEE-SS-EEEEETTEEEEEEEGGGEEEPPP------

Radius of gyration: 12.48 Å; chains: 1; bounding box: 26×20×46 Å